Protein AF-A0A7S1M654-F1 (afdb_monomer)

Foldseek 3Di:
DDDDDDDDDDDDDPPDDDPPPDDDDDDDDDDDDDDDDPDPVCPLVSQQPDKDKDWDWAADPVHRVDTDTPFIFIDRSNVCVVDPDNDDQDFTFTDDVPDGDGTDTD

Mean predicted aligned error: 12.74 Å

Organism: Alexandrium catenella (NCBI:txid2925)

Secondar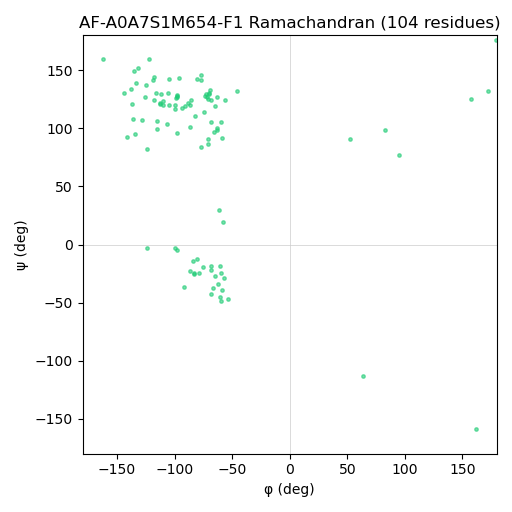y structure (DSSP, 8-state):
-------PPP------S---------------PPP--SSGGGHHHHHHH-EEEEEEEEE-SS-TT-EEEEEEEEEEHHHHHSSSSS----EEEEEETTEEEEEEE-

Nearest PDB structures (foldseek):
  8snb-assembly1_7I  TM=3.466E-01  e=2.084E+00  Stron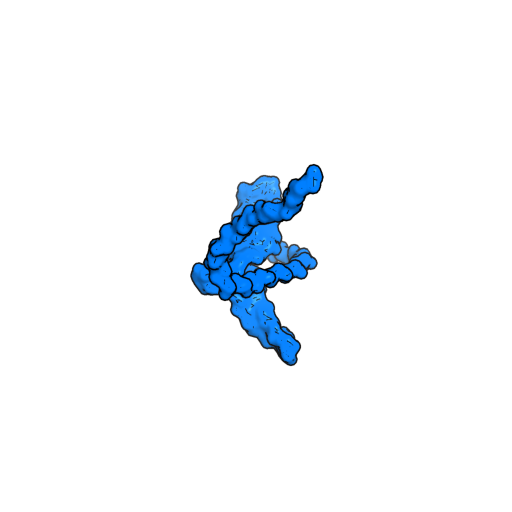gylocentrotus purpuratus
  7zgj-assembly1_B  TM=3.225E-01  e=3.073E+00  Homo sapiens
  5n8n-assembly1_A  TM=2.605E-01  e=3.073E+00  Pseudomonas aeruginosa
  4z1z-assembly2_B  TM=3.034E-01  e=6.682E+00  Sordaria macrospora k-hell

pLDDT: mean 76.05, std 17.16, range [37.09, 94.12]

Solvent-accessible surface area (backbone atoms only — not comparable to full-atom values): 7231 Å² total; per-residue (Å²): 142,80,84,89,86,81,82,81,79,79,82,81,72,85,74,74,93,69,83,76,79,80,82,88,82,90,78,94,73,92,83,82,88,84,83,93,62,96,45,81,83,45,47,62,58,53,36,60,72,38,66,50,72,50,73,45,64,51,58,37,90,92,42,73,92,42,64,45,80,65,27,40,24,69,43,56,44,40,70,46,68,77,44,103,52,91,73,65,86,37,75,31,62,20,26,44,89,92,43,80,77,52,70,45,81,83

Radius of gyration: 23.7 Å; Cα contacts (8 Å, |Δi|>4): 110; chains: 1; bounding box: 43×27×90 Å

Structure (mmCIF, N/CA/C/O backbone):
data_AF-A0A7S1M654-F1
#
_entry.id   AF-A0A7S1M654-F1
#
loop_
_atom_site.group_PDB
_atom_site.id
_atom_site.type_symbol
_atom_site.label_atom_id
_atom_site.label_alt_id
_atom_site.label_comp_id
_atom_site.label_asym_id
_atom_site.label_entity_id
_atom_site.label_seq_id
_atom_site.pdbx_PDB_ins_code
_atom_site.Cartn_x
_atom_site.Cartn_y
_atom_site.Cartn_z
_atom_site.occupancy
_atom_site.B_iso_or_equiv
_atom_site.auth_seq_id
_atom_site.auth_comp_id
_atom_site.auth_asym_id
_atom_site.auth_atom_id
_atom_site.pdbx_PDB_model_num
ATOM 1 N N . VAL A 1 1 ? -17.437 -9.777 -67.989 1.00 49.16 1 VAL A N 1
ATOM 2 C CA . VAL A 1 1 ? -16.589 -10.136 -66.828 1.00 49.16 1 VAL A CA 1
ATOM 3 C C . VAL A 1 1 ? -15.265 -9.407 -66.992 1.00 49.16 1 VAL A C 1
ATOM 5 O O . VAL A 1 1 ? -14.476 -9.794 -67.840 1.00 49.16 1 VAL A O 1
ATOM 8 N N . LEU A 1 2 ? -15.097 -8.284 -66.289 1.00 43.69 2 LEU A N 1
ATOM 9 C CA . LEU A 1 2 ? -13.950 -7.373 -66.375 1.00 43.69 2 LEU A CA 1
ATOM 10 C C . LEU A 1 2 ? -13.659 -6.822 -64.967 1.00 43.69 2 LEU A C 1
ATOM 12 O O . LEU A 1 2 ? -14.580 -6.343 -64.317 1.00 43.69 2 LEU A O 1
ATOM 16 N N . GLY A 1 3 ? -12.389 -6.884 -64.550 1.00 37.09 3 GLY A N 1
ATOM 17 C CA . GLY A 1 3 ? -11.736 -5.899 -63.672 1.00 37.09 3 GLY A CA 1
ATOM 18 C C . GLY A 1 3 ? -11.935 -5.996 -62.153 1.00 37.09 3 GLY A C 1
ATOM 19 O O . GLY A 1 3 ? -12.875 -5.434 -61.608 1.00 37.09 3 GLY A O 1
ATOM 20 N N . ARG A 1 4 ? -10.958 -6.600 -61.461 1.00 46.97 4 ARG A N 1
ATOM 21 C CA . ARG A 1 4 ? -10.569 -6.271 -60.073 1.00 46.97 4 ARG A CA 1
ATOM 22 C C . ARG A 1 4 ? -9.726 -4.982 -60.074 1.00 46.97 4 ARG A C 1
ATOM 24 O O . ARG A 1 4 ? -8.889 -4.852 -60.963 1.00 46.97 4 ARG A O 1
ATOM 31 N N . GLY A 1 5 ? -9.832 -4.135 -59.042 1.00 38.38 5 GLY A N 1
ATOM 32 C CA . GLY A 1 5 ? -8.748 -3.206 -58.672 1.00 38.38 5 GLY A CA 1
ATOM 33 C C . GLY A 1 5 ? -9.144 -1.957 -57.868 1.00 38.38 5 GLY A C 1
ATOM 34 O O . GLY A 1 5 ? -9.959 -1.174 -58.340 1.00 38.38 5 GLY A O 1
ATOM 35 N N . GLY A 1 6 ? -8.489 -1.762 -56.712 1.00 41.84 6 GLY A N 1
ATOM 36 C CA . GLY A 1 6 ? -8.319 -0.483 -55.992 1.00 41.84 6 GLY A CA 1
ATOM 37 C C . GLY A 1 6 ? -9.356 -0.218 -54.897 1.00 41.84 6 GLY A C 1
ATOM 38 O O . GLY A 1 6 ? -10.355 0.440 -55.144 1.00 41.84 6 GLY A O 1
ATOM 39 N N . GLU A 1 7 ? -9.286 -0.834 -53.715 1.00 45.03 7 GLU A N 1
ATOM 40 C CA . GLU A 1 7 ? -8.353 -0.528 -52.611 1.00 45.03 7 GLU A CA 1
ATOM 41 C C . GLU A 1 7 ? -8.378 0.961 -52.219 1.00 45.03 7 GLU A C 1
ATOM 43 O O . GLU A 1 7 ? -7.669 1.796 -52.775 1.00 45.03 7 GLU A O 1
ATOM 48 N N . ALA A 1 8 ? -9.249 1.287 -51.259 1.00 47.75 8 ALA A N 1
ATOM 49 C CA . ALA A 1 8 ? -9.228 2.565 -50.566 1.00 47.75 8 ALA A CA 1
ATOM 50 C C . ALA A 1 8 ? -7.927 2.654 -49.758 1.00 47.75 8 ALA A C 1
ATOM 52 O O . ALA A 1 8 ? -7.677 1.824 -48.886 1.00 47.75 8 ALA A O 1
ATOM 53 N N . ALA A 1 9 ? -7.104 3.655 -50.067 1.00 54.62 9 ALA A N 1
ATOM 54 C CA . ALA A 1 9 ? -5.885 3.940 -49.329 1.00 54.62 9 ALA A CA 1
ATOM 55 C C . ALA A 1 9 ? -6.210 4.163 -47.838 1.00 54.62 9 ALA A C 1
ATOM 57 O O . ALA A 1 9 ? -7.025 5.039 -47.528 1.00 54.62 9 ALA A O 1
ATOM 58 N N . PRO A 1 10 ? -5.596 3.425 -46.897 1.00 47.78 10 PRO A N 1
ATOM 59 C CA . PRO A 1 10 ? -5.683 3.791 -45.495 1.00 47.78 10 PRO A CA 1
ATOM 60 C C . PRO A 1 10 ? -4.911 5.097 -45.293 1.00 47.78 10 PRO A C 1
ATOM 62 O O . PRO A 1 10 ? -3.738 5.216 -45.648 1.00 47.78 10 PRO A O 1
ATOM 65 N N . SER A 1 11 ? -5.590 6.099 -44.740 1.00 48.31 11 SER A N 1
ATOM 66 C CA . SER A 1 11 ? -4.996 7.373 -44.355 1.00 48.31 11 SER A CA 1
ATOM 67 C C . SER A 1 11 ? -3.893 7.142 -43.320 1.00 48.31 11 SER A C 1
ATOM 69 O O . SER A 1 11 ? -4.170 6.866 -42.150 1.00 48.31 11 SER A O 1
ATOM 71 N N . SER A 1 12 ? -2.642 7.268 -43.747 1.00 50.19 12 SER A N 1
ATOM 72 C CA . SER A 1 12 ? -1.474 7.284 -42.872 1.00 50.19 12 SER A CA 1
ATOM 73 C C . SER A 1 12 ? -1.449 8.590 -42.077 1.00 50.19 12 SER A C 1
ATOM 75 O O . SER A 1 12 ? -0.888 9.590 -42.523 1.00 50.19 12 SER A O 1
ATOM 77 N N . LEU A 1 13 ? -2.059 8.600 -40.892 1.00 40.66 13 LEU A N 1
ATOM 78 C CA . LEU A 1 13 ? -1.713 9.592 -39.876 1.00 40.66 13 LEU A CA 1
ATOM 79 C C . LEU A 1 13 ? -0.307 9.251 -39.355 1.00 40.66 13 LEU A C 1
ATOM 81 O O . LEU A 1 13 ? -0.065 8.090 -39.010 1.00 40.66 13 LEU A O 1
ATOM 85 N N . PRO A 1 14 ? 0.634 10.210 -39.292 1.00 45.78 14 PRO A N 1
ATOM 86 C CA . PRO A 1 14 ? 1.965 9.951 -38.780 1.00 45.78 14 PRO A CA 1
ATOM 87 C C . PRO A 1 14 ? 1.873 9.893 -37.255 1.00 45.78 14 PRO A C 1
ATOM 89 O O . PRO A 1 14 ? 2.104 10.881 -36.560 1.00 45.78 14 PRO A O 1
ATOM 92 N N . PHE A 1 15 ? 1.515 8.731 -36.714 1.00 48.44 15 PHE A N 1
ATOM 93 C CA . PHE A 1 15 ? 1.822 8.453 -35.321 1.00 48.44 15 PHE A CA 1
ATOM 94 C C . PHE A 1 15 ? 3.335 8.321 -35.238 1.00 48.44 15 PHE A C 1
ATOM 96 O O . PHE A 1 15 ? 3.922 7.359 -35.733 1.00 48.44 15 PHE A O 1
ATOM 103 N N . GLY A 1 16 ? 3.964 9.356 -34.681 1.00 39.66 16 GLY A N 1
ATOM 104 C CA . GLY A 1 16 ? 5.382 9.358 -34.378 1.00 39.66 16 GLY A CA 1
ATOM 105 C C . GLY A 1 16 ? 5.777 8.047 -33.705 1.00 39.66 16 GLY A C 1
ATOM 106 O O . GLY A 1 16 ? 5.126 7.567 -32.778 1.00 39.66 16 GLY A O 1
ATOM 107 N N . THR A 1 17 ? 6.852 7.460 -34.208 1.00 48.44 17 THR A N 1
ATOM 108 C CA . THR A 1 17 ? 7.547 6.320 -33.624 1.00 48.44 17 THR A CA 1
ATOM 109 C C . THR A 1 17 ? 8.028 6.658 -32.215 1.00 48.44 17 THR A C 1
ATOM 111 O O . THR A 1 17 ? 9.142 7.139 -32.031 1.00 48.44 17 THR A O 1
ATOM 114 N N . MET A 1 18 ? 7.211 6.365 -31.210 1.00 41.38 18 MET A N 1
ATOM 115 C CA . MET A 1 18 ? 7.680 6.032 -29.870 1.00 41.38 18 MET A CA 1
ATOM 116 C C . MET A 1 18 ? 6.903 4.807 -29.407 1.00 41.38 18 MET A C 1
ATOM 118 O O . MET A 1 18 ? 5.788 4.907 -28.906 1.00 41.38 18 MET A O 1
ATOM 122 N N . SER A 1 19 ? 7.484 3.620 -29.602 1.00 45.22 19 SER A N 1
ATOM 123 C CA . SER A 1 19 ? 7.005 2.436 -28.895 1.00 45.22 19 SER A CA 1
ATOM 124 C C . SER A 1 19 ? 7.404 2.595 -27.426 1.00 45.22 19 SER A C 1
ATOM 126 O O . SER A 1 19 ? 8.476 2.146 -27.013 1.00 45.22 19 SER A O 1
ATOM 128 N N . GLU A 1 20 ? 6.585 3.271 -26.627 1.00 56.69 20 GLU A N 1
ATOM 129 C CA . GLU A 1 20 ? 6.673 3.118 -25.178 1.00 56.69 20 GLU A CA 1
ATOM 130 C C . GLU A 1 20 ? 6.342 1.656 -24.873 1.00 56.69 20 GLU A C 1
ATOM 132 O O . GLU A 1 20 ? 5.186 1.231 -24.900 1.00 56.69 20 GLU A O 1
ATOM 137 N N . LYS A 1 21 ? 7.383 0.839 -24.681 1.00 64.81 21 LYS A N 1
ATOM 138 C CA . LYS A 1 21 ? 7.226 -0.550 -24.260 1.00 64.81 21 LYS A CA 1
ATOM 139 C C . LYS A 1 21 ? 6.589 -0.538 -22.875 1.00 64.81 21 LYS A C 1
ATOM 141 O O . LYS A 1 21 ? 7.274 -0.314 -21.882 1.00 64.81 21 LYS A O 1
ATOM 146 N N . ARG A 1 22 ? 5.282 -0.780 -22.817 1.00 68.00 22 ARG A N 1
ATOM 147 C CA . ARG A 1 22 ? 4.583 -1.073 -21.566 1.00 68.00 22 ARG A CA 1
ATOM 148 C C . ARG A 1 22 ? 5.018 -2.455 -21.094 1.00 68.00 22 ARG A C 1
ATOM 150 O O . ARG A 1 22 ? 5.019 -3.404 -21.877 1.00 68.00 22 ARG A O 1
ATOM 157 N N . VAL A 1 23 ? 5.424 -2.547 -19.835 1.00 77.62 23 VAL A N 1
ATOM 158 C CA . VAL A 1 23 ? 5.785 -3.808 -19.189 1.00 77.62 23 VAL A CA 1
ATOM 159 C C . VAL A 1 23 ? 4.702 -4.107 -18.171 1.00 77.62 23 VAL A C 1
ATOM 161 O O . VAL A 1 23 ? 4.482 -3.307 -17.267 1.00 77.62 23 VAL A O 1
ATOM 164 N N . ASP A 1 24 ? 4.034 -5.243 -18.337 1.00 79.81 24 ASP A N 1
ATOM 165 C CA . ASP A 1 24 ? 3.117 -5.784 -17.342 1.00 79.81 24 ASP A CA 1
ATOM 166 C C . ASP A 1 24 ? 3.848 -6.880 -16.560 1.00 79.81 24 ASP A C 1
ATOM 168 O O . ASP A 1 24 ? 4.364 -7.838 -17.144 1.00 79.81 24 ASP A O 1
ATOM 172 N N . ALA A 1 25 ? 3.967 -6.694 -15.248 1.00 81.00 25 ALA A N 1
ATOM 173 C CA . ALA A 1 25 ? 4.620 -7.631 -14.347 1.00 81.00 25 ALA A CA 1
ATOM 174 C C . ALA A 1 25 ? 3.572 -8.179 -13.379 1.00 81.00 25 ALA A C 1
ATOM 176 O O . ALA A 1 25 ? 3.135 -7.489 -12.462 1.00 81.00 25 ALA A O 1
ATOM 177 N N . VAL A 1 26 ? 3.184 -9.438 -13.580 1.00 81.94 26 VAL A N 1
ATOM 178 C CA . VAL A 1 26 ? 2.157 -10.087 -12.763 1.00 81.94 26 VAL A CA 1
ATOM 179 C C . VAL A 1 26 ? 2.809 -10.787 -11.577 1.00 81.94 26 VAL A C 1
ATOM 181 O O . VAL A 1 26 ? 3.609 -11.709 -11.752 1.00 81.94 26 VAL A O 1
ATOM 184 N N . TRP A 1 27 ? 2.440 -10.377 -10.364 1.00 79.88 27 TRP A N 1
ATOM 185 C CA . TRP A 1 27 ? 2.870 -11.027 -9.131 1.00 79.88 27 TRP A CA 1
ATOM 186 C C . TRP A 1 27 ? 1.693 -11.186 -8.165 1.00 79.88 27 TRP A C 1
ATOM 188 O O . TRP A 1 27 ? 1.230 -10.221 -7.570 1.00 79.88 27 TRP A O 1
ATOM 198 N N . ASN A 1 28 ? 1.227 -12.425 -7.991 1.00 81.31 28 ASN A N 1
ATOM 199 C CA . ASN A 1 28 ? 0.150 -12.759 -7.058 1.00 81.31 28 ASN A CA 1
ATOM 200 C C . ASN A 1 28 ? 0.753 -13.284 -5.752 1.00 81.31 28 ASN A C 1
ATOM 202 O O . ASN A 1 28 ? 1.097 -14.466 -5.659 1.00 81.31 28 ASN A O 1
ATOM 206 N N . HIS A 1 29 ? 0.910 -12.413 -4.755 1.00 81.75 29 HIS A N 1
ATOM 207 C CA . HIS A 1 29 ? 1.452 -12.798 -3.454 1.00 81.75 29 HIS A CA 1
ATOM 208 C C . HIS A 1 29 ? 0.538 -12.346 -2.310 1.00 81.75 29 HIS A C 1
ATOM 210 O O . HIS A 1 29 ? 0.484 -11.151 -2.018 1.00 81.75 29 HIS A O 1
ATOM 216 N N . PRO A 1 30 ? -0.183 -13.271 -1.649 1.00 83.62 30 PRO A N 1
ATOM 217 C CA . PRO A 1 30 ? -1.005 -12.904 -0.509 1.00 83.62 30 PRO A CA 1
ATOM 218 C C . PRO A 1 30 ? -0.107 -12.514 0.669 1.00 83.62 30 PRO A C 1
ATOM 220 O O . PRO A 1 30 ? 0.818 -13.247 1.021 1.00 83.62 30 PRO A O 1
ATOM 223 N N . PHE A 1 31 ? -0.417 -11.394 1.315 1.00 83.81 31 PHE A N 1
ATOM 224 C CA . PHE A 1 31 ? 0.196 -10.996 2.580 1.00 83.81 31 PHE A CA 1
ATOM 225 C C . PHE A 1 31 ? -0.881 -10.807 3.652 1.00 83.81 31 PHE A C 1
ATOM 227 O O . PHE A 1 31 ? -2.064 -10.649 3.352 1.00 83.81 31 PHE A O 1
ATOM 234 N N . ARG A 1 32 ? -0.473 -10.862 4.921 1.00 84.62 32 ARG A N 1
ATOM 235 C CA . ARG A 1 32 ? -1.338 -10.577 6.070 1.00 84.62 32 ARG A CA 1
ATOM 236 C C . ARG A 1 32 ? -0.668 -9.515 6.922 1.00 84.62 32 ARG A C 1
ATOM 238 O O . ARG A 1 32 ? 0.489 -9.684 7.299 1.00 84.62 32 ARG A O 1
ATOM 245 N N . LEU A 1 33 ? -1.398 -8.447 7.216 1.00 82.38 33 LEU A N 1
ATOM 246 C CA . LEU A 1 33 ? -0.981 -7.427 8.166 1.00 82.38 33 LEU A CA 1
ATOM 247 C C . LEU A 1 33 ? -1.650 -7.713 9.510 1.00 82.38 33 LEU A C 1
ATOM 249 O O . LEU A 1 33 ? -2.867 -7.873 9.570 1.00 82.38 33 LEU A O 1
ATOM 253 N N . LEU A 1 34 ? -0.853 -7.794 10.570 1.00 84.31 34 LEU A N 1
ATOM 254 C CA . LEU A 1 34 ? -1.348 -7.885 11.939 1.00 84.31 34 LEU A CA 1
ATOM 255 C C . LEU A 1 34 ? -1.283 -6.489 12.553 1.00 84.31 34 LEU A C 1
ATOM 257 O O . LEU A 1 34 ? -0.229 -5.857 12.526 1.00 84.31 34 LEU A O 1
ATOM 261 N N . LEU A 1 35 ? -2.410 -6.017 13.077 1.00 83.75 35 LEU A N 1
ATOM 262 C CA . LEU A 1 35 ? -2.479 -4.784 13.851 1.00 83.75 35 LEU A CA 1
ATOM 263 C C . LEU A 1 35 ? -2.482 -5.174 15.327 1.00 83.75 35 LEU A C 1
ATOM 265 O O . LEU A 1 35 ? -3.391 -5.877 15.767 1.00 83.75 35 LEU A O 1
ATOM 269 N N . ASP A 1 36 ? -1.448 -4.761 16.054 1.00 81.06 36 ASP A N 1
ATOM 270 C CA . ASP A 1 36 ? -1.348 -4.992 17.492 1.00 81.06 36 ASP A CA 1
ATOM 271 C C . ASP A 1 36 ? -2.156 -3.919 18.225 1.00 81.06 36 ASP A C 1
ATOM 273 O O . ASP A 1 36 ? -1.826 -2.732 18.169 1.00 81.06 36 ASP A O 1
ATOM 277 N N . VAL A 1 37 ? -3.270 -4.327 18.827 1.00 83.81 37 VAL A N 1
ATOM 278 C CA . VAL A 1 37 ? -4.189 -3.448 19.556 1.00 83.81 37 VAL A CA 1
ATOM 279 C C . VAL A 1 37 ? -4.632 -4.136 20.839 1.00 83.81 37 VAL A C 1
ATOM 281 O O . VAL A 1 37 ? -5.000 -5.310 20.834 1.00 83.81 37 VAL A O 1
ATOM 284 N N . GLU A 1 38 ? -4.605 -3.393 21.941 1.00 79.88 38 GLU A N 1
ATOM 285 C CA . GLU A 1 38 ? -4.915 -3.922 23.275 1.00 79.88 38 GLU A CA 1
ATOM 286 C C . GLU A 1 38 ? -6.429 -4.053 23.520 1.00 79.88 38 GLU A C 1
ATOM 288 O O . GLU A 1 38 ? -6.865 -4.876 24.322 1.00 79.88 38 GLU A O 1
ATOM 293 N N . ASP A 1 39 ? -7.237 -3.263 22.805 1.00 81.69 39 ASP A N 1
ATOM 294 C CA . ASP A 1 39 ? -8.700 -3.236 22.891 1.00 81.69 39 ASP A CA 1
ATOM 295 C C . ASP A 1 39 ? -9.320 -3.243 21.481 1.00 81.69 39 ASP A C 1
ATOM 29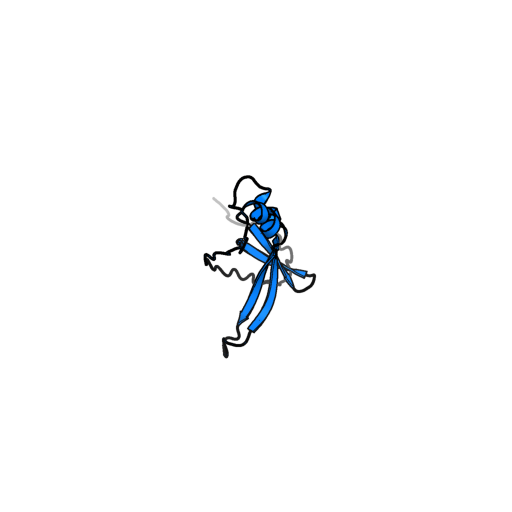7 O O . ASP A 1 39 ? -8.874 -2.532 20.576 1.00 81.69 39 ASP A O 1
ATOM 301 N N . GLY A 1 40 ? -10.395 -4.015 21.297 1.00 72.06 40 GLY A N 1
ATOM 302 C CA . GLY A 1 40 ? -11.168 -4.075 20.056 1.00 72.06 40 GLY A CA 1
ATOM 303 C C . GLY A 1 40 ? -11.709 -2.713 19.609 1.00 72.06 40 GLY A C 1
ATOM 304 O O . GLY A 1 40 ? -11.828 -2.466 18.407 1.00 72.06 40 GLY A O 1
ATOM 305 N N . ALA A 1 41 ? -11.963 -1.792 20.545 1.00 75.88 41 ALA A N 1
ATOM 306 C CA . ALA A 1 41 ? -12.354 -0.418 20.220 1.00 75.88 41 ALA A CA 1
ATOM 307 C C . ALA A 1 41 ? -11.246 0.370 19.484 1.00 75.88 41 ALA A C 1
ATOM 309 O O . ALA A 1 41 ? -11.549 1.263 18.689 1.00 75.88 41 ALA A O 1
ATOM 310 N N . GLN A 1 42 ? -9.972 0.015 19.688 1.00 84.56 42 GLN A N 1
ATOM 311 C CA . GLN A 1 42 ? -8.819 0.680 19.068 1.00 84.56 42 GLN A CA 1
ATOM 312 C C . GLN A 1 42 ? -8.516 0.165 17.656 1.00 84.56 42 GLN A C 1
ATOM 314 O O . GLN A 1 42 ? -7.806 0.835 16.910 1.00 84.56 42 GLN A O 1
ATOM 319 N N . VAL A 1 43 ? -9.084 -0.977 17.242 1.00 84.06 43 VAL A N 1
ATOM 320 C CA . VAL A 1 43 ? -8.883 -1.555 15.897 1.00 84.06 43 VAL A CA 1
ATOM 321 C C . VAL A 1 43 ? -9.212 -0.533 14.808 1.00 84.06 43 VAL A C 1
ATOM 323 O O . VAL A 1 43 ? -8.437 -0.335 13.876 1.00 84.06 43 VAL A O 1
ATOM 326 N N . ILE A 1 44 ? -10.349 0.155 14.933 1.00 83.00 44 ILE A N 1
ATOM 327 C CA . ILE A 1 44 ? -10.792 1.139 13.937 1.00 83.00 44 ILE A CA 1
ATOM 328 C C . ILE A 1 44 ? -9.854 2.347 13.894 1.00 83.00 44 ILE A C 1
ATOM 330 O O . ILE A 1 44 ? -9.586 2.883 12.819 1.00 83.00 44 ILE A O 1
ATOM 334 N N . GLU A 1 45 ? -9.336 2.781 15.042 1.00 85.56 45 GLU A N 1
ATOM 335 C CA . GLU A 1 45 ? -8.366 3.874 15.113 1.00 85.56 45 GLU A CA 1
ATOM 336 C C . GLU A 1 45 ? -7.017 3.469 14.506 1.00 85.56 45 GLU A C 1
ATOM 338 O O . GLU A 1 45 ? -6.451 4.230 13.718 1.00 85.56 45 GLU A O 1
ATOM 343 N N . ALA A 1 46 ? -6.544 2.257 14.800 1.00 87.25 46 ALA A N 1
ATOM 344 C CA . ALA A 1 46 ? -5.327 1.697 14.224 1.00 87.25 46 ALA A CA 1
ATOM 345 C C . ALA A 1 46 ? -5.434 1.585 12.698 1.00 87.25 46 ALA A C 1
ATOM 347 O O . ALA A 1 46 ? -4.536 2.033 11.984 1.00 87.25 46 ALA A O 1
ATOM 348 N N . ILE A 1 47 ? -6.561 1.083 12.181 1.00 86.81 47 ILE A N 1
ATOM 349 C CA . ILE A 1 47 ? -6.817 1.026 10.737 1.00 86.81 47 ILE A CA 1
ATOM 350 C C . ILE A 1 47 ? -6.798 2.433 1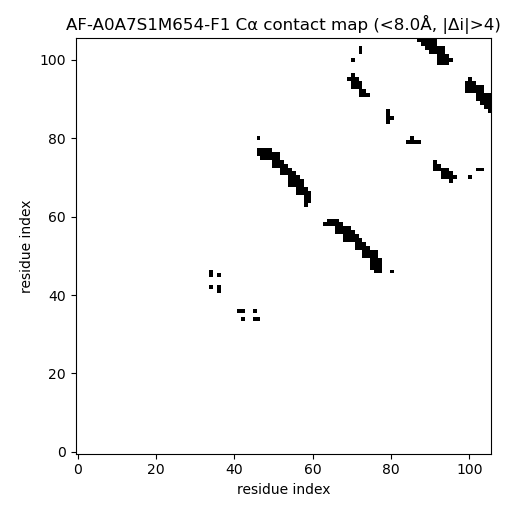0.127 1.00 86.81 47 ILE A C 1
ATOM 352 O O . ILE A 1 47 ? -6.089 2.665 9.151 1.00 86.81 47 ILE A O 1
ATOM 356 N N . LYS A 1 48 ? -7.509 3.397 10.724 1.00 85.88 48 LYS A N 1
ATOM 357 C CA . LYS A 1 48 ? -7.579 4.777 10.210 1.00 85.88 48 LYS A CA 1
ATOM 358 C C . LYS A 1 48 ? -6.225 5.485 10.132 1.00 85.88 48 LYS A C 1
ATOM 360 O O . LYS A 1 48 ? -6.087 6.432 9.365 1.00 85.88 48 LYS A O 1
ATOM 365 N N . ARG A 1 49 ? -5.252 5.065 10.941 1.00 88.12 49 ARG A N 1
ATOM 366 C CA . ARG A 1 49 ? -3.905 5.653 11.000 1.00 88.12 49 ARG A CA 1
ATOM 367 C C . ARG A 1 49 ? -2.860 4.887 10.196 1.00 88.12 49 ARG A C 1
ATOM 369 O O . AR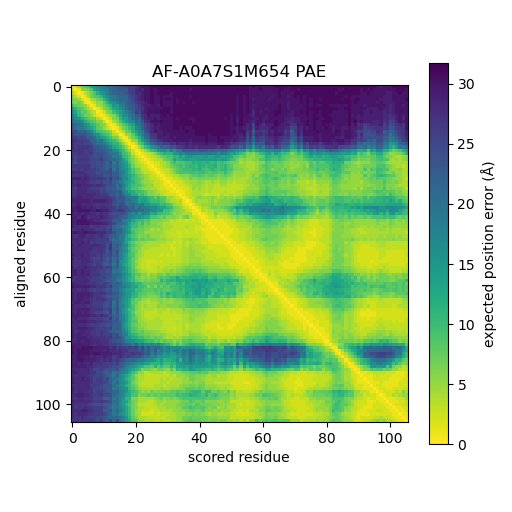G A 1 49 ? -1.720 5.336 10.123 1.00 88.12 49 ARG A O 1
ATOM 376 N N . THR A 1 50 ? -3.224 3.747 9.618 1.00 88.62 50 THR A N 1
ATOM 377 C CA . THR A 1 50 ? -2.280 2.885 8.909 1.00 88.62 50 THR A CA 1
ATOM 378 C C . THR A 1 50 ? -2.338 3.141 7.408 1.00 88.62 50 THR A C 1
ATOM 380 O O . THR A 1 50 ? -3.400 3.069 6.789 1.00 88.62 50 THR A O 1
ATOM 383 N N . GLU A 1 51 ? -1.171 3.382 6.815 1.00 90.06 51 GLU A N 1
ATOM 384 C CA . GLU A 1 51 ? -0.976 3.446 5.367 1.00 90.06 51 GLU A CA 1
ATOM 385 C C . GLU A 1 51 ? -0.126 2.253 4.914 1.00 90.06 51 GLU A C 1
ATOM 387 O O . GLU A 1 51 ? 0.949 1.989 5.458 1.00 90.06 51 GLU A O 1
ATOM 392 N N . LEU A 1 52 ? -0.601 1.535 3.898 1.00 88.38 52 LEU A N 1
ATOM 393 C CA . LEU A 1 52 ? 0.186 0.548 3.177 1.00 88.38 52 LEU A CA 1
ATOM 394 C C . LEU A 1 52 ? 0.924 1.243 2.034 1.00 88.38 52 LEU A C 1
ATOM 396 O O . LEU A 1 52 ? 0.297 1.793 1.131 1.00 88.38 52 LEU A O 1
ATOM 400 N N . ARG A 1 53 ? 2.254 1.153 2.035 1.00 91.31 53 ARG A N 1
ATOM 401 C CA . ARG A 1 53 ? 3.102 1.634 0.941 1.00 91.31 53 ARG A CA 1
ATOM 402 C C . ARG A 1 53 ? 3.776 0.462 0.235 1.00 91.31 53 ARG A C 1
ATOM 404 O O . ARG A 1 53 ? 4.524 -0.294 0.850 1.00 91.31 53 ARG A O 1
ATOM 411 N N . VAL A 1 54 ? 3.531 0.338 -1.065 1.00 90.00 54 VAL A N 1
ATOM 412 C CA . VAL A 1 54 ? 4.124 -0.674 -1.946 1.00 90.00 54 VAL A CA 1
ATOM 413 C C . VAL A 1 54 ? 5.184 -0.009 -2.815 1.00 90.00 54 VAL A C 1
ATOM 415 O O . VAL A 1 54 ? 4.876 0.891 -3.590 1.00 90.00 54 VAL A O 1
ATOM 418 N N . GLU A 1 55 ? 6.434 -0.457 -2.710 1.00 92.31 55 GLU A N 1
ATOM 419 C CA . GLU A 1 55 ? 7.537 0.048 -3.533 1.00 92.31 55 GLU A CA 1
ATOM 420 C C . GLU A 1 55 ? 7.934 -0.959 -4.610 1.00 92.31 55 GLU A C 1
ATOM 422 O O . GLU A 1 55 ? 8.198 -2.132 -4.330 1.00 92.31 55 GLU A O 1
ATOM 427 N N . VAL A 1 56 ? 8.032 -0.488 -5.852 1.00 90.56 56 VAL A N 1
ATOM 428 C CA . VAL A 1 56 ? 8.500 -1.299 -6.977 1.00 90.56 56 VAL A CA 1
ATOM 429 C C . VAL A 1 56 ? 9.995 -1.076 -7.147 1.00 90.56 56 VAL A C 1
ATOM 431 O O . VAL A 1 56 ? 10.447 0.031 -7.439 1.00 90.56 56 VAL A O 1
ATOM 434 N N . ILE A 1 57 ? 10.776 -2.142 -6.982 1.00 90.75 57 ILE A N 1
ATOM 435 C CA . ILE A 1 57 ? 12.238 -2.095 -7.051 1.00 90.75 57 ILE A CA 1
ATOM 436 C C . ILE A 1 57 ? 12.715 -2.862 -8.282 1.00 90.75 57 ILE A C 1
ATOM 438 O O . ILE A 1 57 ? 12.522 -4.074 -8.387 1.00 90.75 57 ILE A O 1
ATOM 442 N N . GLN A 1 58 ? 13.426 -2.179 -9.178 1.00 89.88 58 GLN A N 1
ATOM 443 C CA . GLN A 1 58 ? 14.174 -2.833 -10.245 1.00 89.88 58 GLN A CA 1
ATOM 444 C C . GLN A 1 58 ? 15.428 -3.466 -9.650 1.00 89.88 58 GLN A C 1
ATOM 446 O O . GLN A 1 58 ? 16.323 -2.758 -9.185 1.00 89.88 58 GLN A O 1
ATOM 451 N N . ARG A 1 59 ? 15.514 -4.796 -9.660 1.00 90.94 59 ARG A N 1
ATOM 452 C CA . ARG A 1 59 ? 16.722 -5.512 -9.231 1.00 90.94 59 ARG A CA 1
ATOM 453 C C . ARG A 1 59 ? 17.769 -5.524 -10.339 1.00 90.94 59 ARG A C 1
ATOM 455 O O . ARG A 1 59 ? 17.437 -5.660 -11.516 1.00 90.94 59 ARG A O 1
ATOM 462 N N . ASP A 1 60 ? 19.034 -5.402 -9.950 1.00 90.31 60 ASP A N 1
ATOM 463 C CA . ASP A 1 60 ? 20.155 -5.590 -10.868 1.00 90.31 60 ASP A CA 1
ATOM 464 C C . ASP A 1 60 ? 20.284 -7.084 -11.209 1.00 90.31 60 ASP A C 1
ATOM 466 O O . ASP A 1 60 ? 20.361 -7.938 -10.322 1.00 90.31 60 ASP A O 1
ATOM 470 N N . LYS A 1 61 ? 20.314 -7.403 -12.508 1.00 88.94 61 LYS A N 1
ATOM 471 C CA . LYS A 1 61 ? 20.435 -8.778 -13.009 1.00 88.94 61 LYS A CA 1
ATOM 472 C C . LYS A 1 61 ? 21.755 -9.437 -12.591 1.00 88.94 61 LYS A C 1
ATOM 47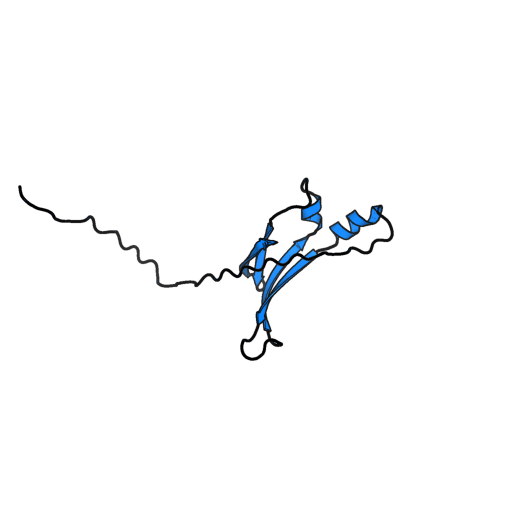4 O O . LYS A 1 61 ? 21.777 -10.644 -12.369 1.00 88.94 61 LYS A O 1
ATOM 479 N N . ALA A 1 62 ? 22.839 -8.669 -12.493 1.00 90.25 62 ALA A N 1
ATOM 480 C CA . ALA A 1 62 ? 24.152 -9.165 -12.089 1.00 90.25 62 ALA A CA 1
ATOM 481 C C . ALA A 1 62 ? 24.300 -9.256 -10.562 1.00 90.25 62 ALA A C 1
ATOM 483 O O . ALA A 1 62 ? 25.093 -10.055 -10.065 1.00 90.25 62 ALA A O 1
ATOM 484 N N . ASN A 1 63 ? 23.540 -8.458 -9.803 1.00 87.56 63 ASN A N 1
ATOM 485 C CA . ASN A 1 63 ? 23.564 -8.482 -8.344 1.00 87.56 63 ASN A CA 1
ATOM 486 C C . ASN A 1 63 ? 22.157 -8.288 -7.745 1.00 87.56 63 ASN A C 1
ATOM 488 O O . ASN A 1 63 ? 21.779 -7.158 -7.434 1.00 87.56 63 ASN A O 1
ATOM 492 N N . PRO A 1 64 ? 21.413 -9.375 -7.467 1.00 85.12 64 PRO A N 1
ATOM 493 C CA . PRO A 1 64 ? 20.039 -9.307 -6.952 1.00 85.12 64 PRO A CA 1
ATOM 494 C C . PRO A 1 64 ? 19.888 -8.590 -5.601 1.00 85.12 64 PRO A C 1
ATOM 496 O O . PRO A 1 64 ? 18.791 -8.167 -5.234 1.00 85.12 64 PRO A O 1
ATOM 499 N N . LYS A 1 65 ? 20.982 -8.432 -4.841 1.00 87.06 65 LYS A N 1
ATOM 500 C CA . LYS A 1 65 ? 20.974 -7.673 -3.581 1.00 87.06 65 LYS A CA 1
ATOM 501 C C . LYS A 1 65 ? 20.936 -6.162 -3.817 1.00 87.06 65 LYS A C 1
ATOM 503 O O . LYS A 1 65 ? 20.541 -5.428 -2.916 1.00 87.06 65 LYS A O 1
ATOM 508 N N . LYS A 1 66 ? 21.304 -5.696 -5.013 1.00 89.25 66 LYS A N 1
ATOM 509 C CA . LYS A 1 66 ? 21.199 -4.297 -5.431 1.00 89.25 66 LYS A CA 1
ATOM 510 C C . LYS A 1 66 ? 19.907 -4.074 -6.213 1.00 89.25 66 LYS A C 1
ATOM 512 O O . LYS A 1 66 ? 19.458 -4.926 -6.980 1.00 89.25 66 LYS A O 1
ATOM 517 N N . GLY A 1 67 ? 19.298 -2.914 -6.013 1.00 89.06 67 GLY A N 1
ATOM 518 C CA . GLY A 1 67 ? 18.128 -2.502 -6.769 1.00 89.06 67 GLY A CA 1
ATOM 519 C C . GLY A 1 67 ? 17.885 -1.006 -6.662 1.00 89.06 67 GLY A C 1
ATOM 520 O O . GLY A 1 67 ? 18.393 -0.356 -5.748 1.00 89.06 67 GLY A O 1
ATOM 521 N N . LYS A 1 68 ? 17.126 -0.476 -7.617 1.00 90.31 68 LYS A N 1
ATOM 522 C CA . LYS A 1 68 ? 16.701 0.923 -7.662 1.00 90.31 68 LYS A CA 1
ATOM 523 C C . LYS A 1 68 ? 15.181 0.980 -7.532 1.00 90.31 68 LYS A C 1
ATOM 525 O O . LYS A 1 68 ? 14.487 0.273 -8.260 1.00 90.31 68 LYS A O 1
ATOM 530 N N . ALA A 1 69 ? 14.673 1.814 -6.628 1.00 90.69 69 ALA A N 1
ATOM 531 C CA . ALA A 1 69 ? 13.246 2.108 -6.567 1.00 90.69 69 ALA A CA 1
ATOM 532 C C . ALA A 1 69 ? 12.810 2.800 -7.869 1.00 90.69 69 ALA A C 1
ATOM 534 O O . ALA A 1 69 ? 13.441 3.766 -8.304 1.00 90.69 69 ALA A O 1
ATOM 535 N N . ILE A 1 70 ? 11.776 2.259 -8.508 1.00 91.00 70 ILE A N 1
ATOM 536 C CA . ILE A 1 70 ? 11.170 2.807 -9.727 1.00 91.00 70 ILE A CA 1
ATOM 537 C C . ILE A 1 70 ? 10.023 3.743 -9.350 1.00 91.00 70 ILE A C 1
ATOM 539 O O . ILE A 1 70 ? 9.832 4.764 -9.994 1.00 91.00 70 ILE A O 1
ATOM 543 N N . GLY A 1 71 ? 9.28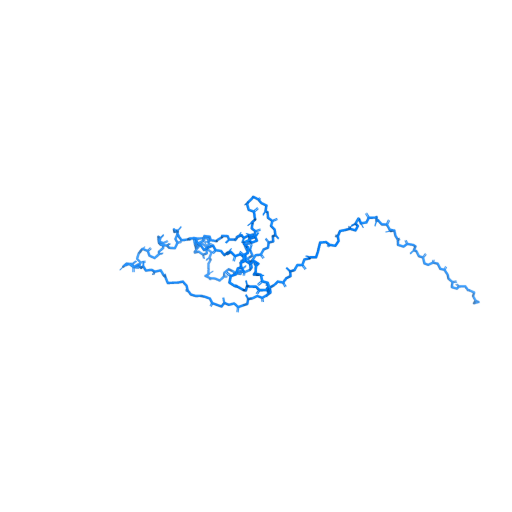1 3.397 -8.301 1.00 92.88 71 GLY A N 1
ATOM 544 C CA . GLY A 1 71 ? 8.193 4.201 -7.770 1.00 92.88 71 GLY A CA 1
ATOM 545 C C . GLY A 1 71 ? 7.527 3.524 -6.582 1.00 92.88 71 GLY A C 1
ATOM 546 O O . GLY A 1 71 ? 7.860 2.385 -6.232 1.00 92.88 71 GLY A O 1
ATOM 547 N N . ALA A 1 72 ? 6.580 4.230 -5.979 1.00 94.12 72 ALA A N 1
ATOM 548 C CA . ALA A 1 72 ? 5.787 3.743 -4.862 1.00 94.12 72 ALA A CA 1
ATOM 549 C C . ALA A 1 72 ? 4.296 4.010 -5.088 1.00 94.12 72 ALA A C 1
ATOM 551 O O . ALA A 1 72 ? 3.921 4.950 -5.786 1.00 94.12 72 ALA A O 1
ATOM 552 N N . ALA A 1 73 ? 3.460 3.169 -4.500 1.00 92.19 73 ALA A N 1
ATOM 553 C CA . ALA A 1 73 ? 2.019 3.334 -4.432 1.00 92.19 73 ALA A CA 1
ATOM 554 C C . ALA A 1 73 ? 1.597 3.285 -2.959 1.00 92.19 73 ALA A C 1
ATOM 556 O O . ALA A 1 73 ? 2.102 2.447 -2.211 1.00 92.19 73 ALA A O 1
ATOM 557 N N . SER A 1 74 ? 0.689 4.168 -2.550 1.00 91.38 74 SER A N 1
ATOM 558 C CA . SER A 1 74 ? 0.177 4.233 -1.176 1.00 91.38 74 SER A CA 1
ATOM 559 C C . SER A 1 74 ? -1.325 3.968 -1.145 1.00 91.38 74 SER A C 1
ATOM 561 O O . SER A 1 74 ? -2.053 4.378 -2.052 1.00 91.38 74 SER A O 1
ATOM 563 N N . LEU A 1 75 ? -1.776 3.298 -0.089 1.00 87.56 75 LEU A N 1
ATOM 564 C CA . LEU A 1 75 ? -3.174 3.008 0.207 1.00 87.56 75 LEU A CA 1
ATOM 565 C C . LEU A 1 75 ? -3.433 3.235 1.694 1.00 87.56 75 LEU A C 1
ATOM 567 O O . LEU A 1 75 ? -2.831 2.576 2.543 1.00 87.56 75 LEU A O 1
ATOM 571 N N . SER A 1 76 ? -4.358 4.135 2.007 1.00 87.50 76 SER A N 1
ATOM 572 C CA . SER A 1 76 ? -4.866 4.281 3.367 1.00 87.50 76 SER A CA 1
ATOM 573 C C . SER A 1 76 ? -5.787 3.109 3.689 1.00 87.50 76 SER A C 1
ATOM 575 O O . SER A 1 76 ? -6.734 2.840 2.948 1.00 87.50 76 SER A O 1
ATOM 577 N N . LEU A 1 77 ? -5.557 2.419 4.810 1.00 85.81 77 LEU A N 1
ATOM 578 C CA . LEU A 1 77 ? -6.477 1.358 5.230 1.00 85.81 77 LEU A CA 1
ATOM 579 C C . LEU A 1 77 ? -7.839 1.926 5.663 1.00 85.81 77 LEU A C 1
ATOM 581 O O . LEU A 1 77 ? -8.829 1.198 5.663 1.00 85.81 77 LEU A O 1
ATOM 585 N N . ALA A 1 78 ? -7.916 3.225 5.978 1.00 84.44 78 ALA A N 1
ATOM 586 C CA . ALA A 1 78 ? -9.180 3.908 6.248 1.00 84.44 78 ALA A CA 1
ATOM 587 C C . ALA A 1 78 ? -10.139 3.834 5.048 1.00 84.44 78 ALA A C 1
ATOM 589 O O . ALA A 1 78 ? -11.333 3.602 5.239 1.00 84.44 78 ALA A O 1
ATOM 590 N N . ASP A 1 79 ? -9.601 3.966 3.831 1.00 79.88 79 ASP A N 1
ATOM 591 C CA . ASP A 1 79 ? -10.372 3.971 2.582 1.00 79.88 79 ASP A CA 1
ATOM 592 C C . ASP A 1 79 ? -10.990 2.596 2.288 1.00 79.88 79 ASP A C 1
ATOM 594 O O . ASP A 1 79 ? -11.980 2.493 1.567 1.00 79.88 79 ASP A O 1
ATOM 598 N N . LEU A 1 80 ? -10.421 1.531 2.865 1.00 77.12 80 LEU A N 1
ATOM 599 C CA . LEU A 1 80 ? -10.929 0.164 2.742 1.00 77.12 80 LEU A CA 1
ATOM 600 C C . LEU A 1 80 ? -12.062 -0.141 3.728 1.00 77.12 80 LEU A C 1
ATOM 602 O O . LEU A 1 80 ? -12.847 -1.050 3.486 1.00 77.12 80 LEU A O 1
ATOM 606 N N . VAL A 1 81 ? -12.137 0.584 4.848 1.00 71.62 81 VAL A N 1
ATOM 607 C CA . VAL A 1 81 ? -13.150 0.365 5.898 1.00 71.62 81 VAL A CA 1
ATOM 608 C C . VAL A 1 81 ? -14.445 1.125 5.621 1.00 71.62 81 VAL A C 1
ATOM 610 O O . VAL A 1 81 ? -15.493 0.758 6.143 1.00 71.62 81 VAL A O 1
ATOM 613 N N . SER A 1 82 ? -14.395 2.187 4.816 1.00 65.31 82 SER A N 1
ATOM 614 C CA . SER A 1 82 ? -15.573 2.998 4.483 1.00 65.31 82 SER A CA 1
ATOM 615 C C . SER A 1 82 ? -16.471 2.409 3.391 1.00 65.31 82 SER A C 1
ATOM 617 O O . SER A 1 82 ? -17.571 2.915 3.194 1.00 65.31 82 SER A O 1
ATOM 619 N N . GLU A 1 83 ? -16.017 1.385 2.666 1.00 58.91 83 GLU A N 1
ATOM 620 C CA . GLU A 1 83 ? -16.804 0.690 1.640 1.00 58.91 83 GLU A CA 1
ATOM 621 C C . GLU A 1 83 ? -17.252 -0.681 2.191 1.00 58.91 83 GLU A C 1
ATOM 623 O O . GLU A 1 83 ? -16.508 -1.309 2.939 1.00 58.91 83 GLU A O 1
ATOM 628 N N . ASP A 1 84 ? -18.475 -1.123 1.858 1.00 53.69 84 ASP A N 1
ATOM 629 C CA . ASP A 1 84 ? -19.251 -2.249 2.441 1.00 53.69 84 ASP A CA 1
ATOM 630 C C . ASP A 1 84 ? -18.634 -3.671 2.323 1.00 53.69 84 ASP A C 1
ATOM 632 O O . ASP A 1 84 ? -19.326 -4.690 2.286 1.00 53.69 84 ASP A O 1
ATOM 636 N N . GLY A 1 85 ? -17.316 -3.798 2.288 1.00 49.16 85 GLY A N 1
ATOM 637 C CA . GLY A 1 85 ? -16.628 -5.074 2.316 1.00 49.16 85 GLY A CA 1
ATOM 638 C C . GLY A 1 85 ? -15.143 -4.886 2.074 1.00 49.16 85 GLY A C 1
ATOM 639 O O . GLY A 1 85 ? -14.742 -4.246 1.110 1.00 49.16 85 GLY A O 1
ATOM 640 N N . TYR A 1 86 ? -14.335 -5.516 2.927 1.00 54.53 86 TYR A N 1
ATOM 641 C CA . TYR A 1 86 ? -12.865 -5.558 2.939 1.00 54.53 86 TYR A CA 1
ATOM 642 C C . TYR A 1 86 ? -12.190 -6.100 1.651 1.00 54.53 86 TYR A C 1
ATOM 644 O O . TYR A 1 86 ? -11.044 -6.541 1.693 1.00 54.53 86 TYR A O 1
ATOM 652 N N . GLY A 1 87 ? -12.881 -6.119 0.510 1.00 58.38 87 GLY A N 1
ATOM 653 C CA . GLY A 1 87 ? -12.399 -6.605 -0.777 1.00 58.38 87 GLY A CA 1
ATOM 654 C C . GLY A 1 87 ? -12.515 -5.525 -1.842 1.00 58.38 87 GLY A C 1
ATOM 655 O O . GLY A 1 87 ? -13.460 -5.530 -2.626 1.00 58.38 87 GLY A O 1
ATOM 656 N N . LYS A 1 88 ? -11.539 -4.618 -1.885 1.00 63.03 88 LYS A N 1
ATOM 657 C CA . LYS A 1 88 ? -11.395 -3.658 -2.978 1.00 63.03 88 LYS A CA 1
ATOM 658 C C . LYS A 1 88 ? -10.214 -4.072 -3.834 1.00 63.03 88 LYS A C 1
ATOM 660 O O . LYS A 1 88 ? -9.075 -3.842 -3.449 1.00 63.03 88 LYS A O 1
ATOM 665 N N . ASP A 1 89 ? -10.505 -4.648 -4.992 1.00 65.44 89 ASP A N 1
ATOM 666 C CA . ASP A 1 89 ? -9.510 -4.813 -6.043 1.00 65.44 89 ASP A CA 1
ATOM 667 C C . ASP A 1 89 ? -9.119 -3.420 -6.553 1.00 65.44 89 ASP A C 1
ATOM 669 O O . ASP A 1 89 ? -9.859 -2.776 -7.307 1.00 65.44 89 ASP A O 1
ATOM 673 N N . SER A 1 90 ? -8.014 -2.898 -6.023 1.00 73.81 90 SER A N 1
ATOM 674 C CA . SER A 1 90 ? -7.643 -1.494 -6.178 1.00 73.81 90 SER A CA 1
ATOM 675 C C . SER A 1 90 ? -6.438 -1.384 -7.081 1.00 73.81 90 SER A C 1
ATOM 677 O O . SER A 1 90 ? -5.371 -1.911 -6.784 1.00 73.81 90 SER A O 1
ATOM 679 N N . THR A 1 91 ? -6.567 -0.624 -8.165 1.00 85.88 91 THR A N 1
ATOM 680 C CA . THR A 1 91 ? -5.385 -0.169 -8.902 1.00 85.88 91 THR A CA 1
ATOM 681 C C . THR A 1 91 ? -4.889 1.126 -8.272 1.00 85.88 91 THR A C 1
ATOM 683 O O . THR A 1 91 ? -5.452 2.198 -8.494 1.00 85.88 91 THR A O 1
ATOM 686 N N . LEU A 1 92 ? -3.841 1.022 -7.460 1.00 88.06 92 LEU A N 1
ATOM 687 C CA . LEU A 1 92 ? -3.150 2.163 -6.874 1.00 88.06 92 LEU A CA 1
ATOM 688 C C . LEU A 1 92 ? -2.242 2.814 -7.914 1.00 88.06 92 LEU A C 1
ATOM 690 O O . LEU A 1 92 ? -1.570 2.126 -8.681 1.00 88.06 92 LEU A O 1
ATOM 694 N N . ARG A 1 93 ? -2.169 4.144 -7.908 1.00 90.25 93 ARG A N 1
ATOM 695 C CA . ARG A 1 93 ? -1.258 4.888 -8.786 1.00 90.25 93 ARG A CA 1
ATOM 696 C C . ARG A 1 93 ? 0.185 4.696 -8.329 1.00 90.25 93 ARG A C 1
ATOM 698 O O . ARG A 1 93 ? 0.511 4.979 -7.177 1.00 90.25 93 ARG A O 1
ATOM 705 N N . LEU A 1 94 ? 1.041 4.249 -9.243 1.00 91.56 94 LEU A N 1
ATOM 706 C CA . LEU A 1 94 ? 2.479 4.149 -9.026 1.00 91.56 94 LEU A CA 1
ATOM 707 C C . LEU A 1 94 ? 3.125 5.488 -9.382 1.00 91.56 94 LEU A C 1
ATOM 709 O O . LEU A 1 94 ? 3.037 5.932 -10.529 1.00 91.56 94 LEU A O 1
ATOM 713 N N . VAL A 1 95 ? 3.788 6.117 -8.415 1.00 93.19 95 VAL A N 1
ATOM 714 C CA . VAL A 1 95 ? 4.411 7.435 -8.580 1.00 93.19 95 VAL A CA 1
ATOM 715 C C . VAL A 1 95 ? 5.924 7.395 -8.361 1.00 93.19 95 VAL A C 1
ATOM 717 O O . VAL A 1 95 ? 6.426 6.705 -7.475 1.00 93.19 95 VAL A O 1
ATOM 720 N N . ASP A 1 96 ? 6.646 8.162 -9.175 1.00 91.50 96 ASP A N 1
ATOM 721 C CA . ASP A 1 96 ? 8.075 8.469 -9.051 1.00 91.50 96 ASP A CA 1
ATOM 722 C C . ASP A 1 96 ? 8.212 9.975 -8.785 1.00 91.50 96 ASP A C 1
ATOM 724 O O . ASP A 1 96 ? 8.047 10.807 -9.684 1.00 91.50 96 ASP A O 1
ATOM 728 N N . GLY A 1 97 ? 8.399 10.343 -7.515 1.00 87.94 97 GLY A N 1
ATOM 729 C CA . GLY A 1 97 ? 8.279 11.732 -7.070 1.00 87.94 97 GLY A CA 1
ATOM 730 C C . GLY A 1 97 ? 6.852 12.254 -7.261 1.00 87.94 97 GLY A C 1
ATOM 731 O O . GLY A 1 97 ? 5.930 11.794 -6.594 1.00 87.94 97 GLY A O 1
ATOM 732 N N . SER A 1 98 ? 6.667 13.217 -8.167 1.00 87.88 98 SER A N 1
ATOM 733 C CA . SER A 1 98 ? 5.355 13.784 -8.521 1.00 87.88 98 SER A CA 1
ATOM 734 C C . SER A 1 98 ? 4.755 13.214 -9.811 1.00 87.88 98 SER A C 1
ATOM 736 O O . SER A 1 98 ? 3.645 13.591 -10.188 1.00 87.88 98 SER A O 1
ATOM 738 N N . ARG A 1 99 ? 5.476 12.332 -10.513 1.00 90.00 99 ARG A N 1
ATOM 739 C CA . ARG A 1 99 ? 5.057 11.797 -11.811 1.00 90.00 99 ARG A CA 1
ATOM 740 C C . ARG A 1 99 ? 4.404 10.430 -11.644 1.00 90.00 99 ARG A C 1
ATOM 742 O O . ARG A 1 99 ? 5.017 9.521 -11.094 1.00 90.00 99 ARG A O 1
ATOM 749 N N . GLU A 1 100 ? 3.204 10.265 -12.188 1.00 90.81 100 GLU A N 1
ATOM 750 C CA . GLU A 1 100 ? 2.575 8.951 -12.340 1.00 90.81 100 GLU A CA 1
ATOM 751 C C . GLU A 1 100 ? 3.274 8.154 -13.448 1.00 90.81 100 GLU A C 1
ATOM 753 O O . GLU A 1 100 ? 3.498 8.662 -14.549 1.00 90.81 100 GLU A O 1
ATOM 758 N N . ILE A 1 101 ? 3.649 6.915 -13.138 1.00 89.94 101 ILE A N 1
ATOM 759 C CA . ILE A 1 101 ? 4.419 6.034 -14.028 1.00 89.94 101 ILE A CA 1
ATOM 760 C C . ILE A 1 101 ? 3.729 4.689 -14.291 1.00 89.94 101 ILE A C 1
ATOM 762 O O . ILE A 1 101 ? 4.248 3.877 -15.056 1.00 89.94 101 ILE A O 1
ATOM 766 N N . GLY A 1 102 ? 2.574 4.435 -13.669 1.00 89.94 102 GLY A N 1
ATOM 767 C CA . GLY A 1 102 ? 1.798 3.214 -13.872 1.00 89.94 102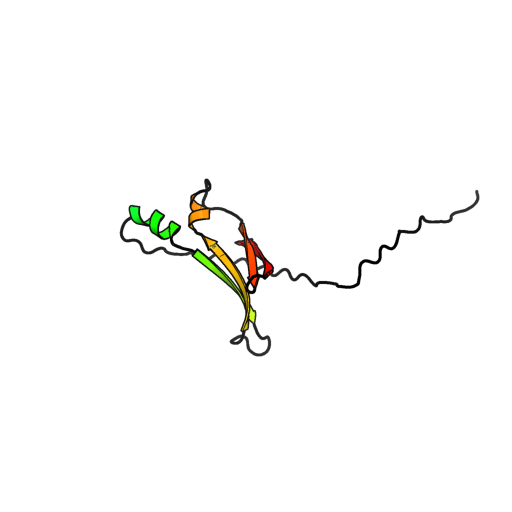 GLY A CA 1
ATOM 768 C C . GLY A 1 102 ? 0.792 2.950 -12.755 1.00 89.94 102 GLY A C 1
ATOM 769 O O . GLY A 1 102 ? 0.426 3.855 -12.007 1.00 89.94 102 GLY A O 1
ATOM 770 N N . GLY A 1 103 ? 0.381 1.688 -12.623 1.00 89.75 103 GLY A N 1
ATOM 771 C CA . GLY A 1 103 ? -0.526 1.234 -11.573 1.00 89.75 103 GLY A CA 1
ATOM 772 C C . GLY A 1 103 ? -0.072 -0.076 -10.931 1.00 89.75 103 GLY A C 1
ATOM 773 O O . GLY A 1 103 ? 0.559 -0.904 -11.587 1.00 89.75 103 GLY A O 1
ATOM 774 N N . VAL A 1 104 ? -0.399 -0.255 -9.653 1.00 86.88 104 VAL A N 1
ATOM 775 C CA . VAL A 1 104 ? -0.210 -1.497 -8.893 1.00 86.88 104 VAL A CA 1
ATOM 776 C C . VAL A 1 104 ? -1.578 -1.992 -8.456 1.00 86.88 104 VAL A C 1
ATOM 778 O O . VAL A 1 104 ? -2.311 -1.258 -7.801 1.00 86.88 104 VAL A O 1
ATOM 781 N N . ARG A 1 105 ? -1.917 -3.228 -8.813 1.00 84.94 105 ARG A N 1
ATOM 782 C CA . ARG A 1 105 ? -3.151 -3.878 -8.367 1.00 84.94 105 ARG A CA 1
ATOM 783 C C . A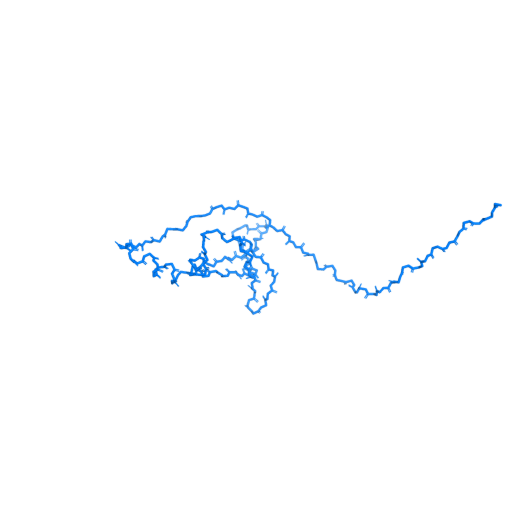RG A 1 105 ? -2.906 -4.539 -7.011 1.00 84.94 105 ARG A C 1
ATOM 785 O O . ARG A 1 105 ? -1.964 -5.325 -6.898 1.00 84.94 105 ARG A O 1
ATOM 792 N N . VAL A 1 106 ? -3.716 -4.193 -6.015 1.00 78.62 106 VAL A N 1
ATOM 793 C CA . VAL A 1 106 ? -3.698 -4.762 -4.655 1.00 78.62 106 VAL A CA 1
ATOM 794 C C . VAL A 1 106 ? -5.067 -5.287 -4.262 1.00 78.62 106 VAL A C 1
ATOM 796 O O . VAL A 1 106 ? -6.075 -4.710 -4.734 1.00 78.62 106 VAL A O 1
#

Sequence (106 aa):
VLGRGGEAAPSSLPFGTMSEKRVDAVWNHPFRLLLDVEDGAQVIEAIKRTELRVEVIQRDKANPKKGKAIGAASLSLADLVSEDGYGKDSTLRLVDGSREIGGVRV